Protein AF-A9P056-F1 (afdb_monomer)

Mean predicted aligned error: 9.15 Å

Secondary structure (DSSP, 8-state):
---TTTT---SHHHHHHHTTTSEEEEEETTTEEEEEE-----S--

Radius of gyration: 13.07 Å; Cα contacts (8 Å, |Δi|>4): 35; chains: 1; bounding box: 18×21×42 Å

Organism: Picea sitchensis (NCBI:txid3332)

Sequence (45 aa):
MATEEDSAVKEPLDLIRLSLDERIYVKLRSDRELRGKLHAYDQHL

pLDDT: mean 75.67, std 15.61, range [42.31, 95.0]

Structure (mmCIF, N/CA/C/O backbone):
data_AF-A9P056-F1
#
_entry.id   AF-A9P05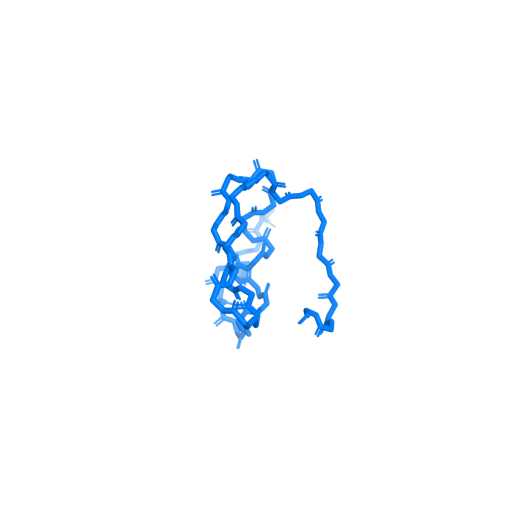6-F1
#
loop_
_atom_site.group_PDB
_atom_site.id
_atom_site.type_symbol
_atom_site.label_atom_id
_atom_site.label_alt_id
_atom_site.label_comp_id
_atom_site.label_asym_id
_atom_site.label_entity_id
_atom_site.label_seq_id
_atom_site.pdbx_PDB_ins_code
_atom_site.Cartn_x
_atom_site.Cartn_y
_atom_site.Cartn_z
_atom_site.occupancy
_atom_site.B_iso_or_equiv
_atom_site.auth_seq_id
_atom_site.auth_comp_id
_atom_site.auth_asym_id
_atom_site.auth_atom_id
_atom_site.pdbx_PDB_model_num
ATOM 1 N N . MET A 1 1 ? -6.986 11.738 28.167 1.00 42.31 1 MET A N 1
ATOM 2 C CA . MET A 1 1 ? -5.593 12.036 27.781 1.00 42.31 1 MET A CA 1
ATOM 3 C C . MET A 1 1 ? -5.259 11.119 26.623 1.00 42.31 1 M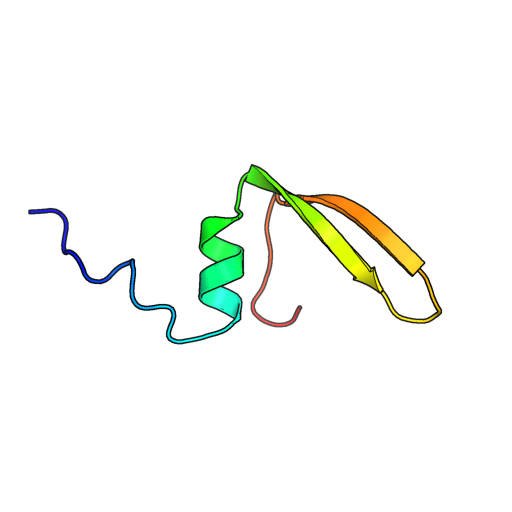ET A C 1
ATOM 5 O O . MET A 1 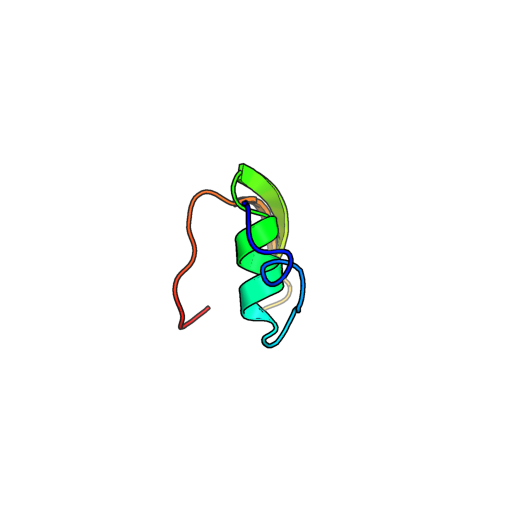1 ? -5.043 9.940 26.857 1.00 42.31 1 MET A O 1
ATOM 9 N N . ALA A 1 2 ? -5.361 11.621 25.391 1.00 44.00 2 ALA A N 1
ATOM 10 C CA . ALA A 1 2 ? -4.842 10.914 24.225 1.00 44.00 2 ALA A CA 1
ATOM 11 C C . ALA A 1 2 ? -3.316 11.027 24.299 1.00 44.00 2 ALA A C 1
ATOM 13 O O . ALA A 1 2 ? -2.787 12.132 24.371 1.00 44.00 2 ALA A O 1
ATOM 14 N N . THR A 1 3 ? -2.645 9.895 24.446 1.00 46.75 3 THR A N 1
ATOM 15 C CA . THR A 1 3 ? -1.194 9.794 24.592 1.00 46.75 3 THR A CA 1
ATOM 16 C C . THR A 1 3 ? -0.516 10.214 23.290 1.00 46.75 3 THR A C 1
ATOM 18 O O . THR A 1 3 ? -0.751 9.607 22.250 1.00 46.75 3 THR A O 1
ATOM 21 N N . GLU A 1 4 ? 0.327 11.244 23.354 1.00 53.50 4 GLU A N 1
ATOM 22 C CA . GLU A 1 4 ? 1.122 11.812 22.251 1.00 53.50 4 GLU A CA 1
ATOM 23 C C . GLU A 1 4 ? 2.288 10.898 21.797 1.00 53.50 4 GLU A C 1
ATOM 25 O O . GLU A 1 4 ? 3.367 11.378 21.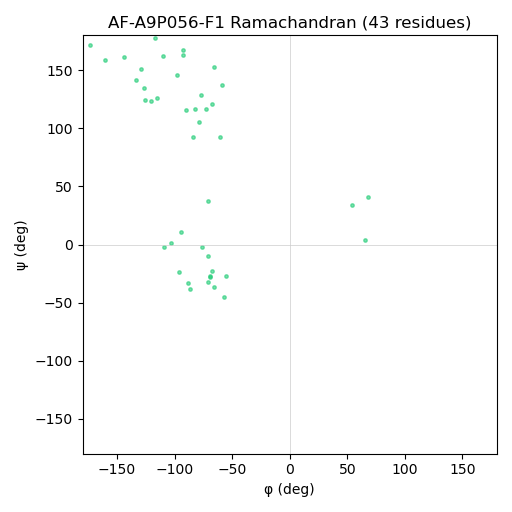466 1.00 53.50 4 GLU A O 1
ATOM 30 N N . GLU A 1 5 ? 2.097 9.575 21.783 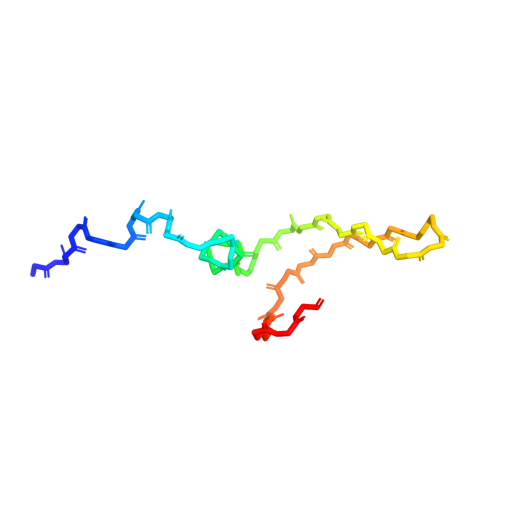1.00 49.31 5 GLU A N 1
ATOM 31 C CA . GLU A 1 5 ? 3.114 8.606 21.332 1.00 49.31 5 GLU A CA 1
ATOM 32 C C . GLU A 1 5 ? 2.781 7.918 19.997 1.00 49.31 5 GLU A C 1
ATOM 34 O O . GLU A 1 5 ? 3.610 7.171 19.481 1.00 49.31 5 GLU A O 1
ATOM 39 N N . ASP A 1 6 ? 1.625 8.200 19.387 1.00 50.38 6 ASP A N 1
ATOM 40 C CA . ASP A 1 6 ? 1.238 7.623 18.082 1.00 50.38 6 ASP A CA 1
ATOM 41 C C . ASP A 1 6 ? 1.958 8.264 16.878 1.00 50.38 6 ASP A C 1
ATOM 43 O O . ASP A 1 6 ? 1.771 7.859 15.732 1.00 50.38 6 ASP A O 1
ATOM 47 N N . SER A 1 7 ? 2.799 9.272 17.115 1.00 52.41 7 SER A N 1
ATOM 48 C CA . SER A 1 7 ? 3.540 10.009 16.082 1.00 52.41 7 SER A CA 1
ATOM 49 C C . SER A 1 7 ? 5.020 9.622 15.983 1.00 52.41 7 SER A C 1
ATOM 51 O O . SER A 1 7 ? 5.749 10.171 15.153 1.00 52.41 7 SER A O 1
ATOM 53 N N . ALA A 1 8 ? 5.488 8.664 16.787 1.00 53.22 8 ALA A N 1
ATOM 54 C CA . ALA A 1 8 ? 6.824 8.105 16.634 1.00 53.22 8 ALA A CA 1
ATOM 55 C C . ALA A 1 8 ? 6.785 7.002 15.570 1.00 53.22 8 ALA A C 1
ATOM 57 O O . ALA A 1 8 ? 6.511 5.847 15.879 1.00 53.22 8 ALA A O 1
ATOM 58 N N . VAL A 1 9 ? 7.067 7.360 14.316 1.00 56.19 9 VAL A N 1
ATOM 59 C CA . VAL A 1 9 ? 7.324 6.398 13.235 1.00 56.19 9 VAL A CA 1
ATOM 60 C C . VAL A 1 9 ? 8.544 5.560 13.630 1.00 56.19 9 VAL A C 1
ATOM 62 O O . VAL A 1 9 ? 9.684 5.974 13.421 1.00 56.19 9 VAL A O 1
ATOM 65 N N . LYS A 1 10 ? 8.315 4.417 14.281 1.00 64.19 10 LYS A N 1
ATOM 66 C CA . LYS A 1 10 ? 9.377 3.508 14.733 1.00 64.19 10 LYS A 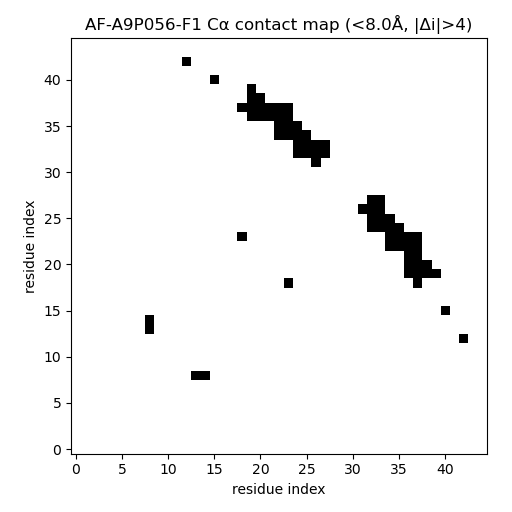CA 1
ATOM 67 C C . LYS A 1 10 ? 9.722 2.509 13.640 1.00 64.19 10 LYS A C 1
ATOM 69 O O . LYS A 1 10 ? 10.890 2.160 13.487 1.00 64.19 10 LYS A O 1
ATOM 74 N N . GLU A 1 11 ? 8.732 2.114 12.844 1.00 66.75 11 GLU A N 1
ATOM 75 C CA . GLU A 1 11 ? 8.908 1.187 11.734 1.00 66.75 11 GLU A CA 1
ATOM 76 C C . GLU A 1 11 ? 8.303 1.739 10.431 1.00 66.75 11 GLU A C 1
ATOM 78 O O . GLU A 1 11 ? 7.316 2.476 10.463 1.00 66.75 11 GLU A O 1
ATOM 83 N N . PRO A 1 12 ? 8.838 1.368 9.251 1.00 69.88 12 PRO A N 1
ATOM 84 C CA . PRO A 1 12 ? 8.275 1.779 7.959 1.00 69.88 12 PRO A CA 1
ATOM 85 C C . PRO A 1 12 ? 6.790 1.411 7.788 1.00 69.88 12 PRO A C 1
ATOM 87 O O . PRO A 1 12 ? 6.063 2.088 7.065 1.00 69.88 12 PRO A O 1
ATOM 90 N N . LEU A 1 13 ? 6.335 0.356 8.472 1.00 70.94 13 LEU A N 1
ATOM 91 C CA . LEU A 1 13 ? 4.941 -0.095 8.505 1.00 70.94 13 LEU A CA 1
ATOM 92 C C . LEU A 1 13 ? 4.010 0.872 9.253 1.00 70.94 13 LEU A C 1
ATOM 94 O O . LEU A 1 13 ? 2.829 0.959 8.917 1.00 70.94 13 LEU A O 1
ATOM 98 N N . ASP A 1 14 ? 4.522 1.641 10.216 1.00 70.50 14 ASP A N 1
ATOM 99 C CA . ASP A 1 14 ? 3.714 2.623 10.947 1.00 70.50 14 ASP A CA 1
ATOM 100 C C . ASP A 1 14 ? 3.307 3.804 10.056 1.00 70.50 14 ASP A C 1
ATOM 102 O O . ASP A 1 14 ? 2.227 4.364 10.222 1.00 70.50 14 ASP A O 1
ATOM 106 N N . LEU A 1 15 ? 4.100 4.136 9.031 1.00 71.38 15 LEU A N 1
ATOM 107 C CA . LEU A 1 15 ? 3.690 5.118 8.017 1.00 71.38 15 LEU A CA 1
ATOM 108 C C . LEU A 1 15 ? 2.501 4.619 7.192 1.00 71.38 15 LEU A C 1
ATOM 110 O O . LEU A 1 15 ? 1.615 5.395 6.848 1.00 71.38 15 LEU A O 1
ATOM 114 N N . ILE A 1 16 ? 2.453 3.317 6.904 1.00 74.75 16 ILE A N 1
ATOM 115 C CA . ILE A 1 16 ? 1.373 2.701 6.123 1.00 74.75 16 ILE A CA 1
ATOM 116 C C . ILE A 1 16 ? 0.071 2.665 6.936 1.00 74.75 16 ILE A C 1
ATOM 118 O O . ILE A 1 16 ? -1.005 2.842 6.365 1.00 74.75 16 ILE A O 1
ATOM 122 N N . ARG A 1 17 ? 0.159 2.530 8.271 1.00 71.62 17 ARG A N 1
ATOM 123 C CA . ARG A 1 17 ? -0.988 2.684 9.190 1.00 71.62 17 ARG A CA 1
ATOM 124 C C . ARG A 1 17 ? -1.652 4.044 9.060 1.00 71.62 17 ARG A C 1
ATOM 126 O O . ARG A 1 17 ? -2.875 4.108 8.991 1.00 71.62 17 ARG A O 1
ATOM 133 N N . LEU A 1 18 ? -0.851 5.106 9.004 1.00 71.62 18 LEU A N 1
ATOM 134 C CA . LEU A 1 18 ? -1.345 6.478 8.878 1.00 71.62 18 LEU A CA 1
ATOM 135 C C . LEU A 1 18 ? -2.002 6.742 7.513 1.00 71.62 18 LEU A C 1
ATOM 137 O O . LEU A 1 18 ? -2.835 7.633 7.410 1.00 71.62 18 LEU A O 1
ATOM 141 N N . SER A 1 19 ? -1.672 5.952 6.487 1.00 70.75 19 SER A N 1
ATOM 142 C CA . SER A 1 19 ? -2.241 6.052 5.135 1.00 70.75 19 SER A CA 1
ATOM 143 C C . SER A 1 19 ? -3.441 5.127 4.882 1.00 70.75 19 SER A C 1
ATOM 145 O O . SER A 1 19 ? -3.857 4.965 3.730 1.00 70.75 19 SER A O 1
ATOM 147 N N . LEU A 1 20 ? -4.009 4.496 5.918 1.00 78.94 20 LEU A N 1
ATOM 148 C CA . LEU A 1 20 ? -5.276 3.770 5.789 1.00 78.94 20 LEU A CA 1
ATOM 149 C C . LEU A 1 20 ? -6.379 4.725 5.312 1.00 78.94 20 LEU A C 1
ATOM 151 O O . LEU A 1 20 ? -6.476 5.861 5.759 1.00 78.94 20 LEU A O 1
ATOM 155 N N . ASP A 1 21 ? -7.201 4.255 4.375 1.00 81.94 21 ASP A N 1
ATOM 156 C CA . ASP A 1 21 ? -8.213 5.038 3.661 1.00 81.94 21 ASP A CA 1
ATOM 157 C C . ASP A 1 21 ? -7.693 6.163 2.735 1.00 81.94 21 ASP A C 1
ATOM 159 O O . ASP A 1 21 ? -8.494 6.829 2.069 1.00 81.94 21 ASP A O 1
ATOM 163 N N . GLU A 1 22 ? -6.382 6.328 2.567 1.00 85.56 22 GLU A N 1
ATOM 164 C CA . GLU A 1 22 ? -5.818 7.269 1.595 1.00 85.56 22 GLU A CA 1
ATOM 165 C C . GLU A 1 22 ? -5.517 6.619 0.235 1.00 85.56 22 GLU A C 1
ATOM 167 O O . GLU A 1 22 ? -5.459 5.394 0.083 1.00 85.56 22 GLU A O 1
ATOM 172 N N . ARG A 1 23 ? -5.340 7.450 -0.803 1.00 86.56 23 ARG A N 1
ATOM 173 C CA . ARG A 1 23 ? -4.867 6.992 -2.118 1.00 86.56 23 ARG A CA 1
ATOM 174 C C . ARG A 1 23 ? -3.349 6.873 -2.108 1.00 86.56 23 ARG A C 1
ATOM 176 O O . ARG A 1 23 ? -2.655 7.881 -2.038 1.00 86.56 23 ARG A O 1
ATOM 183 N N . ILE A 1 24 ? -2.854 5.654 -2.284 1.00 88.19 24 ILE A N 1
ATOM 184 C CA . ILE A 1 24 ? -1.427 5.343 -2.302 1.00 88.19 24 ILE A CA 1
ATOM 185 C C . ILE A 1 24 ? -0.945 4.949 -3.700 1.00 88.19 24 ILE A C 1
ATOM 187 O O . ILE A 1 24 ? -1.723 4.571 -4.583 1.00 88.19 24 ILE A O 1
ATOM 191 N N . TYR A 1 25 ? 0.370 5.017 -3.877 1.00 90.75 25 TYR A N 1
ATOM 192 C CA . TYR A 1 25 ? 1.085 4.525 -5.046 1.00 90.75 25 TYR A CA 1
ATOM 193 C C . TYR A 1 25 ? 2.004 3.373 -4.631 1.00 90.75 25 TYR A C 1
ATOM 195 O O . TYR A 1 25 ? 2.826 3.534 -3.732 1.00 90.75 25 TYR A O 1
ATOM 203 N N . VAL A 1 26 ? 1.880 2.226 -5.298 1.00 89.81 26 VAL A N 1
ATOM 204 C CA . VAL A 1 26 ? 2.681 1.027 -5.028 1.00 89.81 26 VAL A CA 1
ATOM 205 C C . VAL A 1 26 ? 3.460 0.648 -6.278 1.00 89.81 26 VAL A C 1
ATOM 207 O O . VAL A 1 26 ? 2.876 0.394 -7.334 1.00 89.81 26 VAL A O 1
ATOM 210 N N . LYS A 1 27 ? 4.785 0.567 -6.147 1.00 90.94 27 LYS A N 1
ATOM 211 C CA . LYS A 1 27 ? 5.660 0.037 -7.192 1.00 90.94 27 LYS A CA 1
ATOM 212 C C . LYS A 1 27 ? 5.828 -1.466 -6.993 1.00 90.94 27 LYS A C 1
ATOM 214 O O . LYS A 1 27 ? 6.379 -1.913 -5.991 1.00 90.94 27 LYS A O 1
ATOM 219 N N . LEU A 1 28 ? 5.343 -2.241 -7.950 1.00 89.88 28 LEU A N 1
ATOM 220 C CA . LEU A 1 28 ? 5.432 -3.693 -7.967 1.00 89.88 28 LEU A CA 1
ATOM 221 C C . LEU A 1 28 ? 6.676 -4.144 -8.742 1.00 89.88 28 LEU A C 1
ATOM 223 O O . LEU A 1 28 ? 7.307 -3.391 -9.487 1.00 89.88 28 LEU A O 1
ATOM 227 N N . ARG A 1 29 ? 7.011 -5.428 -8.602 1.00 91.25 29 ARG A N 1
ATOM 228 C CA . ARG A 1 29 ? 8.052 -6.064 -9.420 1.00 91.25 29 AR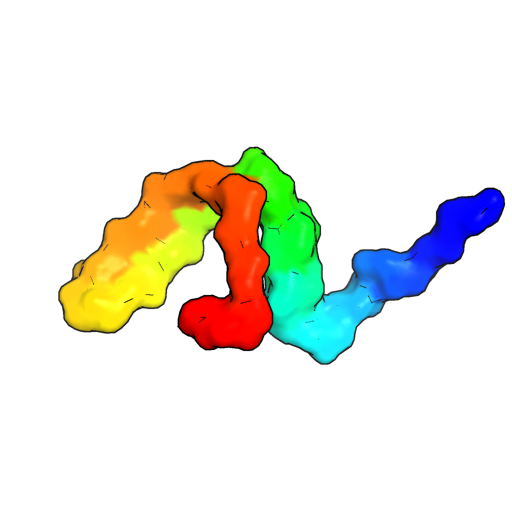G A CA 1
ATOM 229 C C . ARG A 1 29 ? 7.630 -6.118 -10.894 1.00 91.25 29 ARG A C 1
ATOM 231 O O . ARG A 1 29 ? 6.434 -6.228 -11.194 1.00 91.25 29 ARG A O 1
ATOM 238 N N . SER A 1 30 ? 8.631 -6.125 -11.776 1.00 94.88 30 SER A N 1
ATOM 239 C CA . SER A 1 30 ? 8.482 -6.145 -13.242 1.00 94.88 30 SER A CA 1
ATOM 240 C C . SER A 1 30 ? 7.895 -4.853 -13.827 1.00 94.88 30 SER A C 1
ATOM 242 O O . SER A 1 30 ? 7.035 -4.926 -14.697 1.00 94.88 30 SER A O 1
ATOM 244 N N . ASP A 1 31 ? 8.328 -3.692 -13.319 1.00 92.62 31 ASP A N 1
ATOM 245 C CA . ASP A 1 31 ? 7.910 -2.356 -13.791 1.00 92.62 31 ASP A CA 1
ATOM 246 C C . ASP A 1 31 ? 6.391 -2.143 -13.801 1.00 92.62 31 ASP A C 1
ATOM 248 O O . A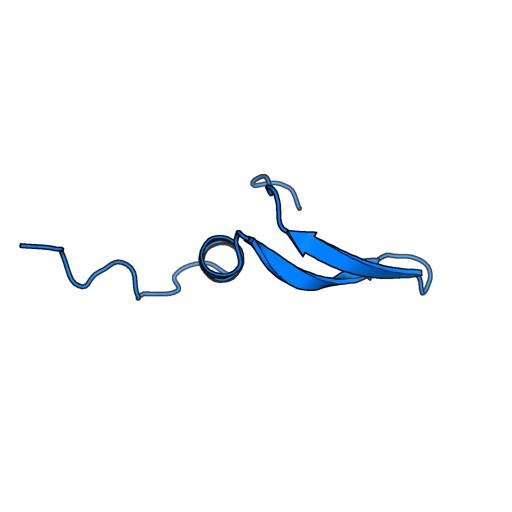SP A 1 31 ? 5.824 -1.456 -14.649 1.00 92.62 31 ASP A O 1
ATOM 252 N N . ARG A 1 32 ? 5.715 -2.758 -12.829 1.00 95.00 32 ARG A N 1
ATOM 253 C CA . ARG A 1 32 ? 4.277 -2.604 -12.626 1.00 95.00 32 ARG A CA 1
ATOM 254 C C . ARG A 1 32 ? 4.020 -1.575 -11.539 1.00 95.00 32 ARG A C 1
ATOM 256 O O . ARG A 1 32 ? 4.750 -1.493 -10.555 1.00 95.00 32 ARG A O 1
ATOM 263 N N . GLU A 1 33 ? 2.939 -0.829 -11.692 1.00 94.19 33 GLU A N 1
ATOM 264 C CA . GLU A 1 33 ? 2.546 0.228 -10.767 1.00 94.19 33 GLU A CA 1
ATOM 265 C C . GLU A 1 33 ? 1.057 0.100 -10.445 1.00 94.19 33 GLU A C 1
ATOM 267 O O . GLU A 1 33 ? 0.251 -0.215 -11.323 1.00 94.19 33 GLU A O 1
ATOM 272 N N . LEU A 1 34 ? 0.686 0.347 -9.189 1.00 91.75 34 LEU A N 1
ATOM 273 C CA . LEU A 1 34 ? -0.700 0.344 -8.730 1.00 91.75 34 LEU A CA 1
ATOM 274 C C . LEU A 1 34 ? -1.004 1.663 -8.022 1.00 91.75 34 LEU A C 1
ATOM 276 O O . LEU A 1 34 ? -0.220 2.146 -7.207 1.00 91.75 34 LEU A O 1
ATOM 280 N N . ARG A 1 35 ? -2.155 2.256 -8.344 1.00 92.06 35 ARG A N 1
ATOM 281 C CA . ARG A 1 35 ? -2.687 3.447 -7.675 1.00 92.06 35 ARG A CA 1
ATOM 282 C C . ARG A 1 35 ? -4.090 3.136 -7.196 1.00 92.06 35 ARG A C 1
ATOM 284 O O . ARG A 1 35 ? -4.931 2.729 -7.994 1.00 92.06 35 ARG A O 1
ATOM 291 N N . GLY A 1 36 ? -4.346 3.312 -5.910 1.00 90.81 36 GLY A N 1
ATOM 292 C CA . GLY A 1 36 ? -5.616 2.905 -5.326 1.00 90.81 36 GLY A CA 1
ATOM 293 C C . GLY A 1 36 ? -5.758 3.345 -3.884 1.00 90.81 36 GLY A C 1
ATOM 294 O O . GLY A 1 36 ? -4.818 3.864 -3.289 1.00 90.81 36 GLY A O 1
ATOM 295 N N . LYS A 1 37 ? -6.959 3.163 -3.342 1.00 89.25 37 LYS A N 1
ATOM 296 C CA . LYS A 1 37 ? -7.227 3.413 -1.931 1.00 89.25 37 LYS A CA 1
ATOM 297 C C . LYS A 1 37 ? -6.680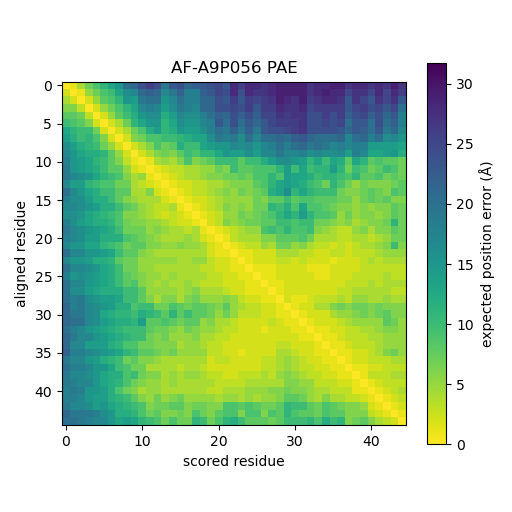 2.247 -1.105 1.00 89.25 37 LYS A C 1
ATOM 299 O O . LYS A 1 37 ? -6.971 1.094 -1.424 1.00 89.25 37 LYS A O 1
ATOM 304 N N . LEU A 1 38 ? -5.891 2.537 -0.073 1.00 88.19 38 LEU A N 1
ATOM 305 C CA . LEU A 1 38 ? -5.393 1.512 0.838 1.00 88.19 38 LEU A CA 1
ATOM 306 C C . LEU A 1 38 ? -6.496 1.135 1.829 1.00 88.19 38 LEU A C 1
ATOM 308 O O . LEU A 1 38 ? -6.813 1.894 2.739 1.00 88.19 38 LEU A O 1
ATOM 312 N N . HIS A 1 39 ? -7.096 -0.036 1.633 1.00 84.94 39 HIS A N 1
ATOM 313 C CA . HIS A 1 39 ? -8.159 -0.533 2.509 1.00 84.94 39 HIS A CA 1
ATOM 314 C C . HIS A 1 39 ? -7.619 -1.302 3.721 1.00 84.94 39 HIS A C 1
ATOM 316 O O . HIS A 1 39 ? -8.173 -1.202 4.809 1.00 84.94 39 HIS A O 1
ATOM 322 N N . ALA A 1 40 ? -6.557 -2.082 3.523 1.00 84.75 40 ALA A N 1
ATOM 323 C CA . ALA A 1 40 ? -5.902 -2.885 4.547 1.00 84.75 40 ALA A CA 1
ATOM 324 C C . ALA A 1 40 ? -4.481 -3.242 4.083 1.00 84.75 40 ALA A C 1
ATOM 326 O O . ALA A 1 40 ? -4.201 -3.231 2.883 1.00 84.75 40 ALA A O 1
ATOM 327 N N . TYR A 1 41 ? -3.607 -3.582 5.026 1.00 82.56 41 TYR A N 1
ATOM 328 C CA . TYR A 1 41 ? -2.270 -4.128 4.785 1.00 82.56 41 TYR A CA 1
ATOM 329 C C . TYR A 1 41 ? -1.962 -5.169 5.876 1.00 82.56 41 TYR A C 1
ATOM 331 O O . TYR A 1 41 ? -2.622 -5.182 6.919 1.00 82.56 41 TYR A O 1
ATOM 339 N N . ASP A 1 42 ? -0.988 -6.043 5.638 1.00 81.06 42 ASP A N 1
ATOM 340 C CA . ASP A 1 42 ? -0.479 -6.988 6.633 1.00 81.06 42 ASP A CA 1
ATOM 341 C C . ASP A 1 42 ? 1.002 -6.713 6.951 1.00 81.06 42 ASP A C 1
ATOM 343 O O . ASP A 1 42 ? 1.625 -5.809 6.394 1.00 81.06 42 ASP A O 1
ATOM 347 N N . GLN A 1 43 ? 1.574 -7.479 7.879 1.00 78.62 43 GLN A N 1
ATOM 348 C CA . GLN A 1 43 ? 2.982 -7.345 8.271 1.00 78.62 43 GLN A CA 1
ATOM 349 C C . GLN A 1 43 ? 3.982 -7.833 7.207 1.00 78.62 43 GLN A C 1
ATOM 351 O O . GLN A 1 43 ? 5.186 -7.673 7.394 1.00 78.62 43 GLN A O 1
ATOM 356 N N . HIS A 1 44 ? 3.515 -8.498 6.148 1.00 76.62 44 HIS A N 1
ATOM 357 C CA . HIS A 1 44 ? 4.371 -9.158 5.168 1.00 76.62 44 HIS A CA 1
ATOM 358 C C . HIS A 1 44 ? 4.646 -8.308 3.927 1.00 76.62 44 HIS A C 1
ATOM 360 O O . HIS A 1 44 ? 5.696 -8.534 3.326 1.00 76.62 44 HIS A O 1
ATOM 366 N N . LEU A 1 45 ? 3.773 -7.343 3.597 1.00 63.59 45 LEU A N 1
ATOM 367 C CA . LEU A 1 45 ? 3.888 -6.458 2.420 1.00 63.59 45 LEU A CA 1
ATOM 368 C C . LEU A 1 45 ? 4.334 -7.204 1.145 1.00 63.59 45 LEU A C 1
ATOM 370 O O . LEU A 1 45 ? 5.474 -6.991 0.662 1.00 63.59 45 LEU A O 1
#

InterPro domains:
  IPR001163 Sm domain, eukaryotic/archaea-type [PF01423] (15-45)
  IPR010920 LSM domain superfamily [SSF50182] (10-45)
  IPR040002 U6 snRNA-associated Sm-like protein Lsm3 [PTHR13110] (1-45)

Nearest PDB structures (foldseek):
  6tfl-assembly1_A  TM=8.801E-01  e=5.570E-02  Halobacterium salinarum R1
  1p65-assembly1_A  TM=4.166E-01  e=3.194E+00  Porcine reproductive and respiratory syndrome virus

Foldseek 3Di:
DPDPPLPPCPDPVSVVVVQAQHWDWDQDPPRDIDTDHHPDDDPPD

Solvent-accessible surface area (backbone atoms only — not comparable to full-atom values): 3161 Å² total; per-residue (Å²): 133,86,72,93,64,85,78,65,74,83,46,83,64,53,57,54,61,74,41,55,77,32,80,47,78,45,82,47,83,89,90,37,76,46,75,45,68,34,83,78,84,68,97,77,121